Protein AF-A0A3N5UXK1-F1 (afdb_monomer)

Nearest PDB structures (foldseek):
  4pxq-assembly1_B  TM=4.370E-01  e=3.124E+00  Danio rerio
  6hzz-assembly1_B  TM=4.548E-01  e=4.353E+00  Homo sapiens
  6i02-assembly1_A  TM=4.640E-01  e=5.312E+00  Homo sapiens
  6i01-assembly1_A  TM=4.629E-01  e=5.312E+00  Homo sapiens
  6i02-assembly1_B  TM=4.507E-01  e=4.971E+00  Homo sapiens

pLDDT: mean 94.07, std 8.15, range [54.12, 98.44]

Secondary structure (DSSP, 8-state):
----TTS-TTT--PPPEEEEETTEEEEE---B-SSB------TT--GGGGHHHHHHHTTTSB-

Sequence (63 aa):
MQDASWLDRKAYPFAPHAFTVDGGQMHYVDEGSGRPVVMVHGLPTWSFLYRHLISALAPGFRC

Foldseek 3Di:
DPDDPVDDCVLVVFDWDWDDDPVGIDTDGWAADDAADDDDDDPPDDCSVCSVVCVVCRPPHTD

Solvent-accessible surface area (backbone atoms only — not comparable to full-atom values): 4165 Å² total; per-residue (Å²): 129,81,84,58,87,87,58,59,52,87,78,53,76,68,70,90,44,75,44,85,49,101,90,47,75,47,74,49,69,82,38,65,47,73,62,76,52,91,84,83,71,61,88,99,59,49,73,74,80,44,40,68,58,42,70,70,40,19,87,70,18,20,48

Mean predicted aligned error: 3.58 Å

Structure (mmCIF, N/CA/C/O backbone):
data_AF-A0A3N5UXK1-F1
#
_entry.id   AF-A0A3N5UXK1-F1
#
loop_
_atom_site.group_PDB
_atom_site.id
_atom_site.type_symbol
_atom_site.label_atom_id
_atom_site.label_alt_id
_atom_site.label_comp_id
_atom_site.label_asym_id
_atom_site.label_entity_id
_atom_site.label_seq_id
_atom_site.pdbx_PDB_ins_code
_atom_site.Cartn_x
_atom_site.Cartn_y
_atom_site.Cartn_z
_atom_site.occupancy
_atom_site.B_iso_or_equiv
_atom_site.auth_seq_id
_atom_site.auth_comp_id
_atom_site.auth_asym_id
_atom_site.auth_atom_id
_atom_site.pdbx_PDB_model_num
ATOM 1 N N . MET A 1 1 ? 10.821 -10.256 2.838 1.00 54.12 1 MET A N 1
ATOM 2 C CA . MET A 1 1 ? 11.405 -9.027 2.253 1.00 54.12 1 MET A CA 1
ATOM 3 C C . MET A 1 1 ? 12.341 -8.429 3.285 1.00 54.12 1 MET A C 1
ATOM 5 O O . MET A 1 1 ? 11.966 -8.418 4.450 1.00 54.12 1 MET A O 1
ATOM 9 N N . GLN A 1 2 ? 13.550 -8.026 2.884 1.00 59.09 2 GLN A N 1
ATOM 10 C CA . GLN A 1 2 ? 14.481 -7.302 3.759 1.00 59.09 2 GLN A CA 1
ATOM 11 C C . GLN A 1 2 ? 13.809 -6.021 4.264 1.00 59.09 2 GLN A C 1
ATOM 13 O O . GLN A 1 2 ? 13.027 -5.415 3.529 1.00 59.09 2 GLN A O 1
ATOM 18 N N . ASP A 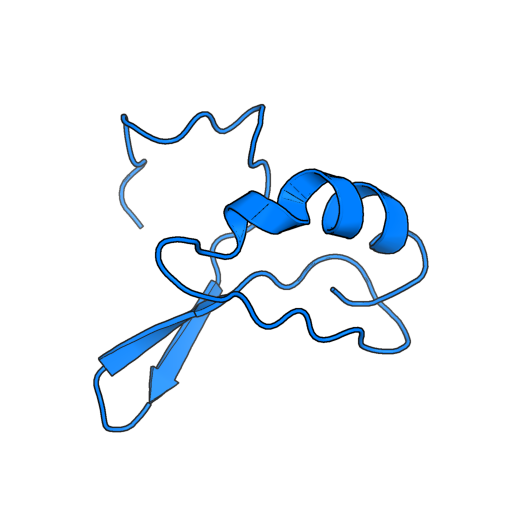1 3 ? 14.072 -5.644 5.513 1.00 70.12 3 ASP A N 1
ATOM 19 C CA . ASP A 1 3 ? 13.483 -4.445 6.099 1.00 70.12 3 ASP A CA 1
ATOM 20 C C . ASP A 1 3 ? 14.032 -3.216 5.364 1.00 70.12 3 ASP A C 1
ATOM 22 O O . ASP A 1 3 ? 15.230 -2.930 5.386 1.00 70.12 3 ASP A O 1
ATOM 26 N N . ALA A 1 4 ? 13.162 -2.552 4.606 1.00 78.88 4 ALA A N 1
ATOM 27 C CA . ALA A 1 4 ? 13.535 -1.435 3.758 1.00 78.88 4 ALA A CA 1
ATOM 28 C C . ALA A 1 4 ? 13.816 -0.211 4.635 1.00 78.88 4 ALA A C 1
ATOM 30 O O . ALA A 1 4 ? 12.888 0.452 5.089 1.00 78.88 4 ALA A O 1
ATOM 31 N N . SER A 1 5 ? 15.094 0.107 4.853 1.00 85.69 5 SER A N 1
ATOM 32 C CA . SER A 1 5 ? 15.528 1.194 5.747 1.00 85.69 5 SER A CA 1
ATOM 33 C C . SER A 1 5 ? 15.012 2.586 5.359 1.00 85.69 5 SER A C 1
ATOM 35 O O . SER A 1 5 ? 14.995 3.486 6.193 1.00 85.69 5 SER A O 1
ATOM 37 N N . TRP A 1 6 ? 14.578 2.769 4.110 1.00 90.38 6 TRP A N 1
ATOM 38 C CA . TRP A 1 6 ? 13.998 4.015 3.607 1.00 90.38 6 TRP A CA 1
ATOM 39 C C . TRP A 1 6 ? 12.500 4.172 3.919 1.00 90.38 6 TRP A C 1
ATOM 41 O O . TRP A 1 6 ? 11.966 5.274 3.790 1.00 90.38 6 TRP A O 1
ATOM 51 N N . LEU A 1 7 ? 11.806 3.092 4.291 1.00 91.00 7 LEU A N 1
ATOM 52 C CA . LEU A 1 7 ? 10.361 3.086 4.497 1.00 91.00 7 LEU A CA 1
ATOM 53 C C . LEU A 1 7 ? 10.031 3.295 5.977 1.00 91.00 7 LEU A C 1
ATOM 55 O O . LEU A 1 7 ? 10.326 2.446 6.817 1.00 91.00 7 LEU A O 1
ATOM 59 N N . ASP A 1 8 ? 9.344 4.393 6.293 1.00 94.12 8 ASP A N 1
ATOM 60 C CA . ASP A 1 8 ? 8.790 4.587 7.633 1.00 94.12 8 ASP A CA 1
ATOM 61 C C . ASP A 1 8 ? 7.647 3.591 7.888 1.00 94.12 8 ASP A C 1
ATOM 63 O O . ASP A 1 8 ? 6.514 3.765 7.430 1.00 94.12 8 ASP A O 1
ATOM 67 N N . ARG A 1 9 ? 7.951 2.548 8.665 1.00 91.50 9 ARG A N 1
ATOM 68 C CA . ARG A 1 9 ? 7.003 1.500 9.067 1.00 91.50 9 ARG A CA 1
ATOM 69 C C . ARG A 1 9 ? 5.863 2.005 9.943 1.00 91.50 9 ARG A C 1
ATOM 71 O O . ARG A 1 9 ? 4.815 1.371 9.966 1.00 91.50 9 ARG A O 1
ATOM 78 N N . LYS A 1 10 ? 6.029 3.130 10.647 1.00 93.81 10 LYS A N 1
ATOM 79 C CA . LYS A 1 10 ? 4.928 3.733 11.414 1.00 93.81 10 LYS A CA 1
ATOM 80 C C . LYS A 1 10 ? 3.928 4.402 10.480 1.00 93.81 10 LYS A C 1
ATOM 82 O O . LYS A 1 10 ? 2.727 4.312 10.707 1.00 93.81 10 LYS A O 1
ATOM 87 N N . ALA A 1 11 ? 4.422 5.047 9.425 1.00 94.69 11 ALA A N 1
ATOM 88 C CA . ALA A 1 11 ? 3.574 5.641 8.400 1.00 94.69 11 ALA A CA 1
ATOM 89 C C . ALA A 1 11 ? 2.940 4.586 7.480 1.00 94.69 11 ALA A C 1
ATOM 91 O O . ALA A 1 11 ? 1.841 4.809 6.978 1.00 94.69 11 ALA A O 1
ATOM 92 N N . TYR A 1 12 ? 3.617 3.457 7.257 1.00 95.75 12 TYR A N 1
ATOM 93 C CA . TYR A 1 12 ? 3.174 2.386 6.364 1.00 95.75 12 TYR A CA 1
ATOM 94 C C . TYR A 1 12 ? 3.220 1.012 7.065 1.00 95.75 12 TYR A C 1
ATOM 96 O O . TYR A 1 12 ? 4.122 0.207 6.803 1.00 95.75 12 TYR A O 1
ATOM 104 N N . PRO A 1 13 ? 2.273 0.741 7.983 1.00 95.06 13 PRO A N 1
ATOM 105 C CA . PRO A 1 13 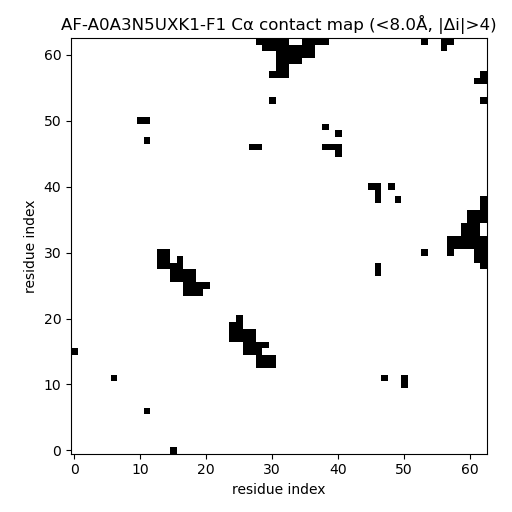? 2.284 -0.444 8.841 1.00 95.06 13 PRO A CA 1
ATOM 106 C C . PRO A 1 13 ? 1.620 -1.673 8.193 1.00 95.06 13 PRO A C 1
ATOM 108 O O . PRO A 1 13 ? 1.049 -2.494 8.902 1.00 95.06 13 PRO A O 1
ATOM 111 N N . PHE A 1 14 ? 1.656 -1.798 6.864 1.00 95.69 14 PHE A N 1
ATOM 112 C CA . PHE A 1 14 ? 0.954 -2.872 6.153 1.00 95.69 14 PHE A CA 1
ATOM 113 C C . PHE A 1 14 ? 1.800 -4.126 5.984 1.00 95.69 14 PHE A C 1
ATOM 115 O O . PHE A 1 14 ? 3.031 -4.062 5.816 1.00 95.69 14 PHE A O 1
ATOM 122 N N . ALA A 1 15 ? 1.122 -5.271 5.986 1.00 92.94 15 ALA A N 1
ATOM 123 C CA . ALA A 1 15 ? 1.744 -6.545 5.686 1.00 92.94 15 ALA A CA 1
ATOM 124 C C . ALA A 1 15 ? 2.243 -6.561 4.226 1.00 92.94 15 ALA A C 1
ATOM 126 O O . ALA A 1 15 ? 1.540 -6.139 3.305 1.00 92.94 15 ALA A O 1
ATOM 127 N N . PRO A 1 16 ? 3.484 -7.014 3.974 1.00 91.69 16 PRO A N 1
ATOM 128 C CA . PRO A 1 16 ? 4.000 -7.081 2.619 1.00 91.69 16 PRO A CA 1
ATOM 129 C C . PRO A 1 16 ? 3.400 -8.277 1.875 1.00 91.69 16 PRO A C 1
ATOM 131 O O . PRO A 1 16 ? 3.703 -9.426 2.202 1.00 91.69 16 PRO A O 1
ATOM 134 N N . HIS A 1 17 ? 2.648 -8.005 0.810 1.00 95.50 17 HIS A N 1
ATOM 135 C CA . HIS A 1 17 ? 2.179 -9.023 -0.125 1.00 95.50 17 HIS A CA 1
ATOM 136 C C . HIS A 1 17 ? 2.828 -8.850 -1.500 1.00 95.50 17 HIS A C 1
ATOM 138 O O . HIS A 1 17 ? 3.191 -7.744 -1.914 1.00 95.50 17 HIS A O 1
ATOM 144 N N . ALA A 1 18 ? 3.012 -9.967 -2.200 1.00 95.44 18 ALA A N 1
ATOM 145 C CA . ALA A 1 18 ? 3.510 -9.993 -3.566 1.00 95.44 18 ALA A CA 1
ATOM 146 C C . ALA A 1 18 ? 2.775 -11.073 -4.360 1.00 95.44 18 ALA A C 1
ATOM 148 O O . ALA A 1 18 ? 2.532 -12.165 -3.846 1.00 95.44 18 ALA A O 1
ATOM 149 N N . PHE A 1 19 ? 2.437 -10.759 -5.604 1.00 96.31 19 PHE A N 1
ATOM 150 C CA . PHE A 1 19 ? 1.803 -11.679 -6.538 1.00 96.31 19 PHE A CA 1
ATOM 151 C C . PHE A 1 19 ? 2.655 -11.798 -7.801 1.00 96.31 19 PHE A C 1
ATOM 153 O O . PHE A 1 19 ? 3.080 -10.787 -8.364 1.00 96.31 19 PHE A O 1
ATOM 160 N N . THR A 1 20 ? 2.906 -13.031 -8.237 1.00 97.44 20 THR A N 1
ATOM 161 C CA . THR A 1 20 ? 3.693 -13.299 -9.442 1.00 97.44 20 THR A CA 1
ATOM 162 C C . THR A 1 20 ? 2.830 -13.118 -10.677 1.00 97.44 20 THR A C 1
ATOM 164 O O . THR A 1 20 ? 1.785 -13.748 -10.815 1.00 97.44 20 THR A O 1
ATOM 167 N N . VAL A 1 21 ? 3.293 -12.261 -11.578 1.00 96.19 21 VAL A N 1
ATOM 168 C CA . VAL A 1 21 ? 2.722 -12.025 -12.905 1.00 96.19 21 VAL A CA 1
ATOM 169 C C . VAL A 1 21 ? 3.790 -12.310 -13.958 1.00 96.19 21 VAL A C 1
ATOM 171 O O . VAL A 1 21 ? 4.981 -12.307 -13.649 1.00 96.19 21 VAL A O 1
ATOM 174 N N . ASP A 1 22 ? 3.394 -12.492 -15.217 1.00 96.38 22 ASP A N 1
ATOM 175 C CA . ASP A 1 22 ? 4.336 -12.810 -16.306 1.00 96.38 22 ASP A CA 1
ATOM 176 C C . ASP A 1 22 ? 5.459 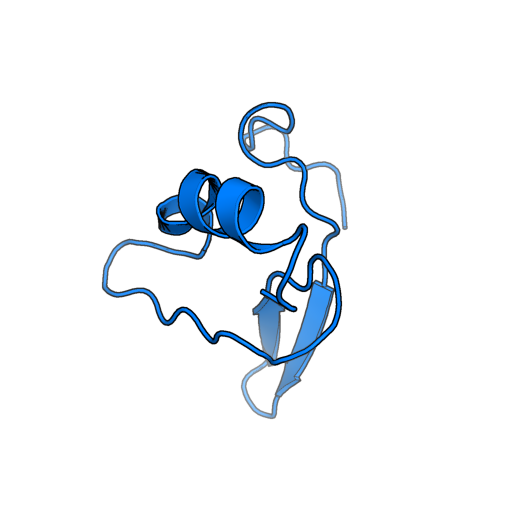-11.761 -16.472 1.00 96.38 22 ASP A C 1
ATOM 178 O O . ASP A 1 22 ? 6.538 -12.068 -16.971 1.00 96.38 22 ASP A O 1
ATOM 182 N N . GLY A 1 23 ? 5.234 -10.525 -16.010 1.00 95.12 23 GLY A N 1
ATOM 183 C CA . GLY A 1 23 ? 6.209 -9.430 -16.025 1.00 95.12 23 GLY A CA 1
ATOM 184 C C . GLY A 1 23 ? 7.037 -9.240 -14.745 1.00 95.12 23 GLY A C 1
ATOM 185 O O . GLY A 1 23 ? 7.812 -8.287 -14.684 1.00 95.12 23 GLY A O 1
ATOM 186 N N . GLY A 1 24 ? 6.876 -10.081 -13.714 1.00 95.56 24 GLY A N 1
ATOM 187 C CA . GLY A 1 24 ? 7.622 -9.978 -12.453 1.00 95.56 24 GLY A CA 1
ATOM 188 C C . GLY A 1 24 ? 6.762 -10.121 -11.194 1.00 95.56 24 GLY A C 1
ATOM 189 O O . GLY A 1 24 ? 5.755 -10.820 -11.179 1.00 95.56 24 GLY A O 1
ATOM 190 N N . GLN A 1 25 ? 7.179 -9.469 -10.106 1.00 96.19 25 GLN A N 1
ATOM 191 C CA . GLN A 1 25 ? 6.455 -9.473 -8.831 1.00 96.19 25 GLN A CA 1
ATOM 192 C C . GLN A 1 25 ? 5.701 -8.158 -8.646 1.00 96.19 25 GLN A C 1
ATOM 194 O O . GLN A 1 25 ? 6.308 -7.087 -8.607 1.00 96.19 25 GLN A O 1
ATOM 199 N N . MET A 1 26 ? 4.383 -8.241 -8.485 1.00 96.00 26 MET A N 1
ATOM 200 C CA . MET A 1 26 ? 3.542 -7.096 -8.158 1.00 96.00 26 MET A CA 1
ATOM 201 C C . MET A 1 26 ? 3.346 -7.017 -6.646 1.00 96.00 26 MET A C 1
ATOM 203 O O . MET A 1 26 ? 2.760 -7.916 -6.045 1.00 96.00 26 MET A O 1
ATOM 207 N N . HIS A 1 27 ? 3.822 -5.935 -6.031 1.00 95.44 27 HIS A N 1
ATOM 208 C CA . HIS A 1 27 ? 3.553 -5.648 -4.625 1.00 95.44 27 HIS A CA 1
ATOM 209 C C . HIS A 1 27 ? 2.176 -5.013 -4.460 1.00 95.44 27 HIS A C 1
ATOM 211 O O . HIS A 1 27 ? 1.817 -4.099 -5.203 1.00 95.44 27 HIS A O 1
ATOM 217 N N . TYR A 1 28 ? 1.431 -5.471 -3.459 1.00 97.00 28 TYR A N 1
ATOM 218 C CA . TYR A 1 28 ? 0.103 -4.955 -3.144 1.00 97.00 28 TYR A CA 1
ATOM 219 C C . TYR A 1 28 ? -0.131 -4.933 -1.630 1.00 97.00 28 TYR A C 1
ATOM 221 O O . TYR A 1 28 ? 0.630 -5.531 -0.866 1.00 97.00 28 TYR A O 1
ATOM 229 N N . VAL A 1 29 ? -1.156 -4.188 -1.219 1.00 97.75 29 VAL A N 1
ATOM 230 C CA . VAL A 1 29 ? -1.659 -4.149 0.159 1.00 97.75 29 VAL A CA 1
ATOM 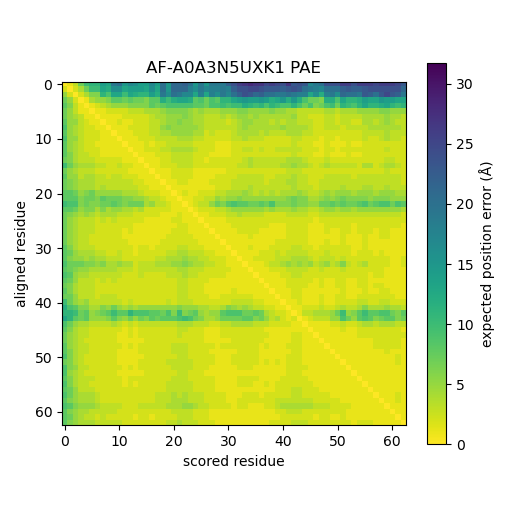231 C C . VAL A 1 29 ? -2.934 -4.978 0.211 1.00 97.75 29 VAL A C 1
ATOM 233 O O . VAL A 1 29 ? -3.674 -5.002 -0.771 1.00 97.75 29 VAL A O 1
ATOM 236 N N . ASP A 1 30 ? -3.125 -5.697 1.310 1.00 97.94 30 ASP A N 1
ATOM 237 C CA . ASP A 1 30 ? -4.291 -6.544 1.535 1.00 97.94 30 ASP A CA 1
ATOM 238 C C . ASP A 1 30 ? -4.632 -6.543 3.025 1.00 97.94 30 ASP A C 1
ATOM 240 O O . ASP A 1 30 ? -4.172 -7.385 3.795 1.00 97.94 30 ASP A O 1
ATOM 244 N N . GLU A 1 31 ? -5.375 -5.525 3.442 1.00 97.94 31 GLU A N 1
ATOM 245 C CA . GLU A 1 31 ? -5.716 -5.278 4.839 1.00 97.94 31 GLU A CA 1
ATOM 246 C C . GLU A 1 31 ? -7.220 -5.408 5.067 1.00 97.94 31 GLU A C 1
ATOM 248 O O . GLU A 1 31 ? -8.044 -5.046 4.225 1.00 97.94 31 GLU A O 1
ATOM 253 N N . GLY A 1 32 ? -7.592 -5.881 6.256 1.00 97.06 32 GLY A N 1
ATOM 254 C CA . GLY A 1 32 ? -8.991 -6.003 6.648 1.00 97.06 32 GLY A CA 1
ATOM 255 C C 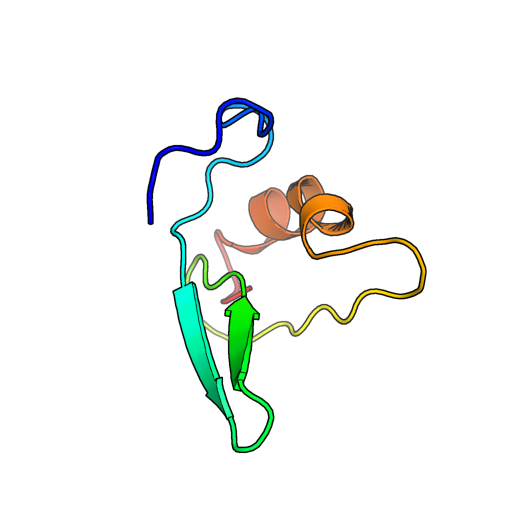. GLY A 1 32 ? -9.718 -7.194 6.021 1.00 97.06 32 GLY A C 1
ATOM 256 O O . GLY A 1 32 ? -9.131 -8.201 5.628 1.00 97.06 32 GLY A O 1
ATOM 257 N N . SER A 1 33 ? -11.048 -7.115 5.997 1.00 96.88 33 SER A N 1
ATOM 258 C CA . SER A 1 33 ? -11.914 -8.184 5.489 1.00 96.88 33 SER A CA 1
ATOM 259 C C . SER A 1 33 ? -13.263 -7.632 5.021 1.00 96.88 33 SER A C 1
ATOM 261 O O . SER A 1 33 ? -13.639 -6.512 5.355 1.00 96.88 33 SER A O 1
ATOM 263 N N . GLY A 1 34 ? -14.009 -8.412 4.236 1.00 96.56 34 GLY A N 1
ATOM 264 C CA . GLY A 1 34 ? -15.317 -8.009 3.714 1.00 96.56 34 GLY A CA 1
ATOM 265 C C . GLY A 1 34 ? -15.271 -7.615 2.239 1.00 96.56 34 GLY A C 1
ATOM 266 O O . GLY A 1 34 ? -14.539 -8.216 1.450 1.00 96.56 34 GLY A O 1
ATOM 267 N N . ARG A 1 35 ? -16.102 -6.643 1.837 1.00 98.00 35 ARG A N 1
ATOM 268 C CA . ARG A 1 35 ? -16.217 -6.251 0.423 1.00 98.00 35 ARG A CA 1
ATOM 269 C C . ARG A 1 35 ? -14.906 -5.594 -0.041 1.00 98.00 35 ARG A C 1
ATOM 271 O O . ARG A 1 35 ? -14.444 -4.681 0.641 1.00 98.00 35 ARG A O 1
ATOM 278 N N . PRO A 1 36 ? -14.312 -6.019 -1.170 1.00 98.12 36 PRO A N 1
ATOM 279 C CA . PRO A 1 36 ? -13.043 -5.465 -1.620 1.00 98.12 36 PRO A CA 1
ATOM 280 C C . PRO A 1 36 ? -13.195 -4.039 -2.164 1.00 98.12 36 PRO A C 1
ATOM 282 O O . PRO A 1 36 ? -14.163 -3.735 -2.869 1.00 98.12 36 PRO A O 1
ATOM 285 N N . VAL A 1 37 ? -12.212 -3.187 -1.868 1.00 98.25 37 VAL A N 1
ATOM 286 C CA . VAL A 1 37 ? -12.046 -1.839 -2.429 1.00 98.25 37 VAL A CA 1
ATOM 287 C C . VAL A 1 37 ? -10.661 -1.754 -3.061 1.00 98.25 37 VAL A C 1
ATOM 289 O O . VAL A 1 37 ? -9.661 -1.752 -2.359 1.00 98.25 37 VAL A O 1
ATOM 292 N N . VAL A 1 38 ? -10.599 -1.670 -4.390 1.00 98.00 38 VAL A N 1
ATOM 293 C CA . VAL A 1 38 ? -9.326 -1.647 -5.126 1.00 98.00 38 VAL A CA 1
ATOM 294 C C . VAL A 1 38 ? -8.875 -0.208 -5.360 1.00 98.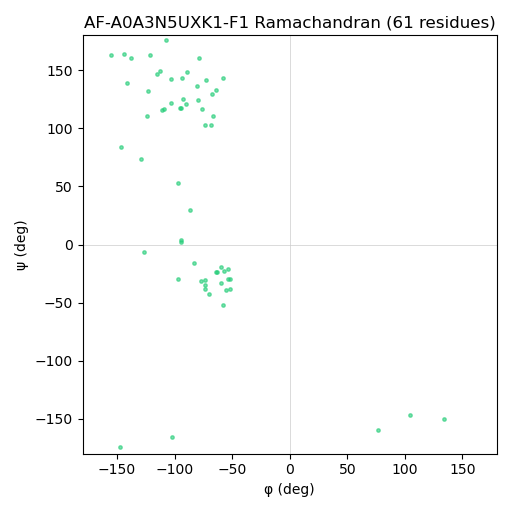00 38 VAL A C 1
ATOM 296 O O . VAL A 1 38 ? -9.609 0.591 -5.944 1.00 98.00 38 VAL A O 1
ATOM 299 N N . MET A 1 39 ? -7.651 0.112 -4.938 1.00 98.12 39 MET A N 1
ATOM 300 C CA . MET A 1 39 ? -7.041 1.432 -5.109 1.00 98.12 39 MET A CA 1
ATOM 301 C C . MET A 1 39 ? -5.895 1.350 -6.120 1.00 98.12 39 MET A C 1
ATOM 303 O O . MET A 1 39 ? -4.890 0.684 -5.884 1.00 98.12 39 MET A O 1
ATOM 307 N N . VAL A 1 40 ? -6.044 2.040 -7.252 1.00 97.62 40 VAL A N 1
ATOM 308 C CA . VAL A 1 40 ? -5.061 2.038 -8.346 1.00 97.62 40 VAL A CA 1
ATOM 309 C C . VAL A 1 40 ? -4.370 3.392 -8.398 1.00 97.62 40 VAL A C 1
ATOM 311 O O . VAL A 1 40 ? -5.013 4.414 -8.626 1.00 97.62 40 VAL A O 1
ATOM 314 N N . HIS A 1 41 ? -3.060 3.399 -8.168 1.00 96.38 41 HIS A N 1
ATOM 315 C CA . HIS A 1 41 ? -2.264 4.621 -8.143 1.00 96.38 41 HIS A CA 1
ATOM 316 C C . HIS A 1 41 ? -1.927 5.127 -9.555 1.00 96.38 41 HIS A C 1
ATOM 318 O O . HIS A 1 41 ? -1.944 4.378 -10.530 1.00 96.38 41 HIS A O 1
ATOM 324 N N . GLY A 1 42 ? -1.567 6.409 -9.651 1.00 94.88 42 GLY A N 1
ATOM 325 C CA . GLY A 1 42 ? -1.011 7.024 -10.859 1.00 94.88 42 GLY A CA 1
ATOM 326 C C . GLY A 1 42 ? 0.508 7.208 -10.785 1.00 94.88 42 GLY A C 1
ATOM 327 O O . GLY A 1 42 ? 1.183 6.674 -9.899 1.00 94.88 42 GLY A O 1
ATOM 328 N N . LEU A 1 43 ? 1.049 8.019 -11.694 1.00 92.62 43 LEU A N 1
ATOM 329 C CA . LEU A 1 43 ? 2.468 8.388 -11.743 1.00 92.62 43 LEU A CA 1
ATOM 330 C C . LEU A 1 43 ? 2.726 9.706 -10.980 1.00 92.62 43 LEU A C 1
ATOM 332 O O . LEU A 1 43 ? 1.901 10.613 -11.087 1.00 92.62 43 LEU A O 1
ATOM 336 N N . PRO A 1 44 ? 3.858 9.876 -10.265 1.00 92.31 44 PRO A N 1
ATOM 337 C CA . PRO A 1 44 ? 4.902 8.900 -9.935 1.00 92.31 44 PRO A CA 1
ATOM 338 C C . PRO A 1 44 ? 4.685 8.299 -8.528 1.00 92.31 44 PRO A C 1
ATOM 340 O O . PRO A 1 44 ? 5.561 8.367 -7.667 1.00 92.31 44 PRO A O 1
ATOM 343 N N . THR A 1 45 ? 3.488 7.774 -8.251 1.00 96.00 45 THR A N 1
ATOM 344 C CA . THR A 1 45 ? 3.100 7.304 -6.906 1.00 96.00 45 THR A CA 1
ATOM 345 C C . THR A 1 45 ? 3.041 5.779 -6.823 1.00 96.00 45 THR A C 1
ATOM 347 O O . THR A 1 45 ? 3.238 5.088 -7.815 1.00 96.00 45 THR A O 1
ATOM 350 N N . TRP A 1 46 ? 2.781 5.262 -5.625 1.00 95.75 46 TRP A N 1
ATOM 351 C CA . TRP A 1 46 ? 2.513 3.852 -5.339 1.00 95.75 46 TRP A CA 1
ATOM 352 C C . TRP A 1 46 ? 1.525 3.771 -4.162 1.00 95.75 46 TRP A C 1
ATOM 354 O O . TRP A 1 46 ? 1.036 4.806 -3.697 1.00 95.75 46 TRP A O 1
ATOM 364 N N . SER A 1 47 ? 1.223 2.573 -3.654 1.00 96.56 47 SER A N 1
ATOM 365 C CA . SER A 1 47 ? 0.211 2.345 -2.602 1.00 96.56 47 SER A CA 1
ATOM 366 C C . SER A 1 47 ? 0.388 3.195 -1.330 1.00 96.56 47 SER A C 1
ATOM 368 O O . SER A 1 47 ? -0.591 3.458 -0.635 1.00 96.56 47 SER A O 1
ATOM 370 N N . PHE A 1 48 ? 1.588 3.721 -1.054 1.00 96.12 48 PHE A N 1
ATOM 371 C CA . PHE A 1 48 ? 1.829 4.700 0.018 1.00 96.12 48 PHE A CA 1
ATOM 372 C C . PHE A 1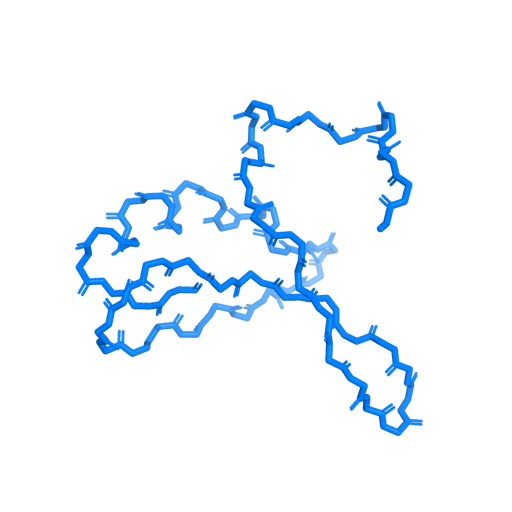 48 ? 0.925 5.941 -0.047 1.00 96.12 48 PHE A C 1
ATOM 374 O O . PHE A 1 48 ? 0.583 6.509 0.998 1.00 96.12 48 PHE A O 1
ATOM 381 N N . LEU A 1 49 ? 0.494 6.348 -1.247 1.00 97.31 49 LEU A N 1
ATOM 382 C CA . LEU A 1 49 ? -0.469 7.436 -1.439 1.00 97.31 49 LEU A CA 1
ATOM 383 C C . LEU A 1 49 ? -1.768 7.187 -0.659 1.00 97.31 49 LEU A C 1
ATOM 385 O O . LEU A 1 49 ? -2.311 8.107 -0.052 1.00 97.31 49 LEU A O 1
ATOM 389 N N . TYR A 1 50 ? -2.224 5.936 -0.625 1.00 97.75 50 TYR A N 1
ATOM 390 C CA . TYR A 1 50 ? -3.510 5.552 -0.055 1.00 97.75 50 TYR A CA 1
ATOM 391 C C . TYR A 1 50 ? -3.438 5.095 1.400 1.00 97.75 50 TYR A C 1
ATOM 393 O O . TYR A 1 50 ? -4.466 4.729 1.957 1.00 97.75 50 TYR A O 1
ATOM 401 N N . ARG A 1 51 ? -2.271 5.142 2.053 1.00 97.88 51 ARG A N 1
ATOM 402 C CA . ARG A 1 51 ? -2.084 4.574 3.403 1.00 97.88 51 ARG A CA 1
ATOM 403 C C . ARG A 1 51 ? -3.118 5.045 4.436 1.00 97.88 51 ARG A C 1
ATOM 405 O O . ARG A 1 51 ? -3.603 4.254 5.229 1.00 97.88 51 ARG A O 1
ATOM 412 N N . HIS A 1 52 ? -3.523 6.313 4.387 1.00 98.00 52 HIS A N 1
ATOM 413 C CA . HIS A 1 52 ? -4.546 6.839 5.298 1.00 98.00 52 HIS A CA 1
ATOM 414 C C . HIS A 1 52 ? -5.952 6.343 4.953 1.00 98.00 52 HIS A C 1
ATOM 416 O O . HIS A 1 52 ? -6.750 6.093 5.849 1.00 98.00 52 HIS A O 1
ATOM 422 N N . LEU A 1 53 ? -6.245 6.171 3.661 1.00 97.88 53 LEU A N 1
ATOM 423 C CA . LEU A 1 53 ? -7.521 5.642 3.188 1.00 97.88 53 LEU A CA 1
ATOM 424 C C . LEU A 1 53 ? -7.657 4.151 3.520 1.00 97.88 53 LEU A C 1
ATOM 426 O O . LEU A 1 53 ? -8.702 3.737 4.010 1.00 97.88 53 LEU A O 1
ATOM 430 N N . ILE A 1 54 ? -6.589 3.376 3.320 1.00 98.06 54 ILE A N 1
ATOM 431 C CA . ILE A 1 54 ? -6.516 1.959 3.694 1.00 98.06 54 ILE A CA 1
ATOM 432 C C . ILE A 1 54 ? -6.765 1.814 5.198 1.00 98.06 54 ILE A C 1
ATOM 434 O O . ILE A 1 54 ? -7.688 1.107 5.585 1.00 98.06 54 ILE A O 1
ATOM 438 N N . SER A 1 55 ? -6.043 2.556 6.047 1.00 97.25 55 SER A N 1
ATOM 439 C CA . SER A 1 55 ? -6.237 2.500 7.505 1.00 97.25 55 SER A CA 1
ATOM 440 C C . SER A 1 55 ? -7.656 2.875 7.950 1.00 97.25 55 SER A C 1
ATOM 442 O O . SER A 1 55 ? -8.154 2.328 8.931 1.00 97.25 55 SER A O 1
ATOM 444 N N . ALA A 1 56 ? -8.319 3.797 7.245 1.00 97.94 56 ALA A N 1
ATOM 445 C CA . ALA A 1 56 ? -9.686 4.204 7.562 1.00 97.94 56 ALA A CA 1
ATOM 446 C C . ALA A 1 56 ? -10.747 3.185 7.105 1.00 97.94 56 ALA A C 1
ATOM 448 O O . ALA A 1 56 ? -11.797 3.079 7.738 1.00 97.94 56 ALA A O 1
ATOM 449 N N . LEU A 1 57 ? -10.498 2.451 6.013 1.00 98.12 57 LEU A N 1
ATOM 450 C CA . LEU A 1 57 ? -11.467 1.528 5.410 1.00 98.12 57 LEU A CA 1
ATOM 451 C C . LEU A 1 57 ? -11.279 0.064 5.829 1.00 98.12 57 LEU A C 1
ATOM 453 O O . LEU A 1 57 ? -12.275 -0.654 5.924 1.00 98.12 57 LEU A O 1
ATOM 457 N N . ALA A 1 58 ? -10.053 -0.364 6.136 1.00 97.56 58 ALA A N 1
ATOM 458 C CA . ALA A 1 58 ? -9.723 -1.738 6.528 1.00 97.56 58 ALA A CA 1
ATOM 459 C C . ALA A 1 58 ? -10.580 -2.320 7.680 1.00 97.56 58 ALA A C 1
ATOM 461 O O . ALA A 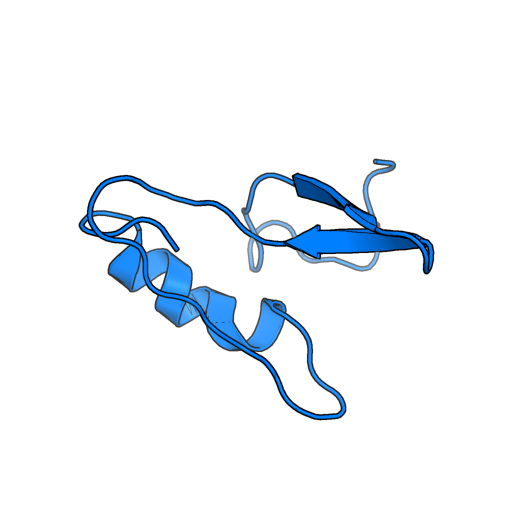1 58 ? -10.821 -3.527 7.682 1.00 97.56 58 ALA A O 1
ATOM 462 N N . PRO A 1 59 ? -11.112 -1.531 8.644 1.00 97.56 59 PRO A N 1
ATOM 463 C CA . PRO A 1 59 ? -12.027 -2.075 9.651 1.00 97.56 59 PRO A CA 1
ATOM 464 C C . PRO A 1 59 ? -13.350 -2.632 9.096 1.00 97.56 59 PRO A C 1
ATOM 466 O O . PRO A 1 59 ? -13.978 -3.452 9.761 1.00 97.56 59 PRO A O 1
ATOM 469 N N . GLY A 1 60 ? -13.802 -2.180 7.919 1.00 97.69 60 GLY A N 1
ATOM 470 C CA . GLY A 1 60 ? -15.087 -2.585 7.321 1.00 97.69 60 GLY A CA 1
ATOM 471 C C . GLY A 1 60 ? -15.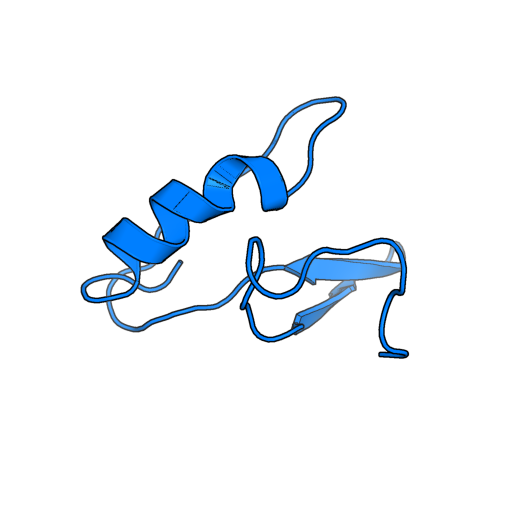003 -3.122 5.889 1.00 97.69 60 GLY A C 1
ATOM 472 O O . GLY A 1 60 ? -16.011 -3.579 5.346 1.00 97.69 60 GLY A O 1
ATOM 473 N N . PHE A 1 61 ? -13.828 -3.053 5.269 1.00 98.44 61 PHE A N 1
ATOM 474 C CA . PHE A 1 61 ? -13.573 -3.476 3.898 1.00 98.44 61 PHE A CA 1
ATOM 475 C C . PHE A 1 61 ? -12.247 -4.227 3.818 1.00 98.44 61 PHE A C 1
ATOM 477 O O . PHE A 1 61 ? -11.382 -4.082 4.679 1.00 98.44 61 PHE A O 1
ATOM 484 N N . ARG A 1 62 ? -12.084 -5.009 2.750 1.00 98.19 62 ARG A N 1
ATOM 485 C CA . ARG A 1 62 ? -10.775 -5.529 2.354 1.00 98.19 62 ARG A CA 1
ATOM 486 C C . ARG A 1 62 ? -10.142 -4.518 1.397 1.00 98.19 62 ARG A C 1
ATOM 488 O O . ARG A 1 62 ? -10.765 -4.200 0.379 1.00 98.19 62 ARG A O 1
ATOM 495 N N . CYS A 1 63 ? -8.979 -3.981 1.734 1.00 97.06 63 CYS A N 1
ATOM 496 C CA . CYS A 1 63 ? -8.315 -2.900 0.998 1.00 97.06 63 CYS A CA 1
ATOM 497 C C . CYS A 1 63 ? -6.940 -3.314 0.495 1.00 97.06 63 CYS A C 1
ATOM 499 O O . CYS A 1 63 ? -6.199 -3.928 1.289 1.00 97.06 63 CYS A O 1
#

Radius of gyration: 12.27 Å; Cα contacts (8 Å, |Δi|>4): 74; chains: 1; bounding box: 32×22×28 Å